Protein AF-A0A5Z9ZP86-F1 (afdb_monomer_lite)

Structure (mmCIF, N/CA/C/O backbone):
data_AF-A0A5Z9ZP86-F1
#
_entry.id   AF-A0A5Z9ZP86-F1
#
loop_
_atom_site.group_PDB
_atom_site.id
_atom_site.type_symbol
_atom_site.label_atom_id
_atom_site.label_alt_id
_atom_site.label_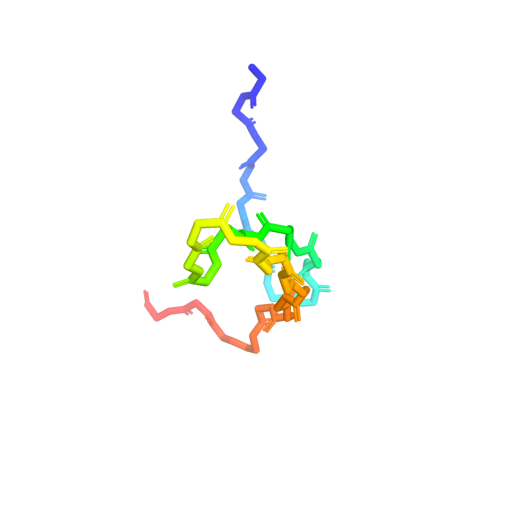comp_id
_atom_site.label_asym_id
_atom_site.label_entity_id
_atom_site.label_seq_id
_atom_site.pdbx_PDB_ins_code
_atom_site.Cartn_x
_atom_site.Cartn_y
_atom_site.Cartn_z
_atom_site.occupancy
_atom_site.B_iso_or_equiv
_atom_site.auth_seq_id
_atom_site.auth_comp_id
_atom_site.auth_asym_id
_atom_site.auth_atom_id
_atom_site.pdbx_PDB_model_num
ATOM 1 N N . MET A 1 1 ? 6.344 17.122 0.189 1.00 53.06 1 MET A N 1
ATOM 2 C CA . MET A 1 1 ? 7.278 16.037 -0.180 1.00 53.06 1 MET A CA 1
ATOM 3 C C . MET A 1 1 ? 6.663 15.256 -1.332 1.00 53.06 1 MET A C 1
ATOM 5 O O . MET A 1 1 ? 5.830 14.395 -1.093 1.00 53.06 1 MET A O 1
AT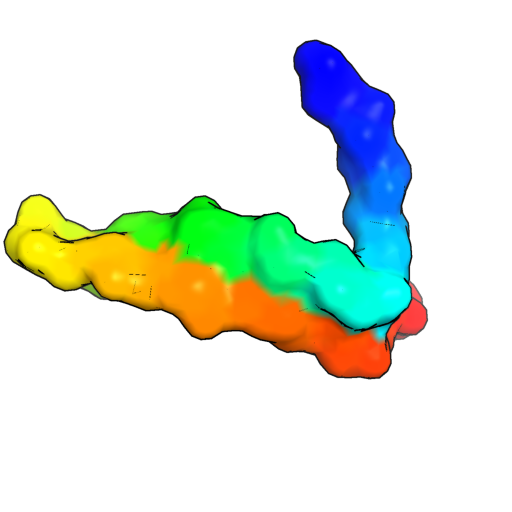OM 9 N N . LEU A 1 2 ? 6.995 15.617 -2.575 1.00 54.97 2 LEU A N 1
ATOM 10 C CA . LEU A 1 2 ? 6.570 14.855 -3.752 1.00 54.97 2 LEU A CA 1
ATOM 11 C C . LEU A 1 2 ? 7.440 13.599 -3.836 1.00 54.97 2 LEU A C 1
ATOM 13 O O . LEU A 1 2 ? 8.592 13.668 -4.258 1.00 54.97 2 LEU A O 1
ATOM 17 N N . ARG A 1 3 ? 6.922 12.459 -3.374 1.00 65.81 3 ARG A N 1
ATOM 18 C CA . ARG A 1 3 ? 7.508 11.165 -3.723 1.00 65.81 3 ARG A CA 1
ATOM 19 C C . ARG A 1 3 ? 6.901 10.734 -5.049 1.00 65.81 3 ARG A C 1
ATOM 21 O O . ARG A 1 3 ? 5.682 10.677 -5.174 1.00 65.81 3 ARG A O 1
ATOM 28 N N . PHE A 1 4 ? 7.761 10.456 -6.024 1.00 76.44 4 PHE A N 1
ATOM 29 C CA . PHE A 1 4 ? 7.348 9.717 -7.208 1.00 76.44 4 PHE A CA 1
ATOM 30 C C . PHE A 1 4 ? 6.844 8.357 -6.752 1.00 76.44 4 PHE A C 1
ATOM 32 O O . PHE A 1 4 ? 7.571 7.611 -6.099 1.00 76.44 4 PHE A O 1
ATOM 39 N N . VAL A 1 5 ? 5.588 8.100 -7.074 1.00 84.75 5 VAL A N 1
ATOM 40 C CA . VAL A 1 5 ? 4.900 6.855 -6.790 1.00 84.75 5 VAL A CA 1
ATOM 41 C C . VAL A 1 5 ? 5.510 5.763 -7.669 1.00 84.75 5 VAL A C 1
ATOM 43 O O . VAL A 1 5 ? 5.739 6.001 -8.855 1.00 84.75 5 VAL A O 1
ATOM 46 N N . LYS A 1 6 ? 5.807 4.591 -7.104 1.00 88.62 6 LYS A N 1
ATOM 47 C CA . LYS A 1 6 ? 6.370 3.439 -7.825 1.00 88.62 6 LYS A CA 1
ATOM 48 C C . LYS A 1 6 ? 5.560 2.164 -7.566 1.00 88.62 6 LYS A C 1
ATOM 50 O O . LYS A 1 6 ? 4.970 2.023 -6.492 1.00 88.62 6 LYS A O 1
ATOM 55 N N . PRO A 1 7 ? 5.548 1.196 -8.504 1.00 91.50 7 PRO A N 1
ATOM 56 C CA . PRO A 1 7 ? 5.044 -0.140 -8.211 1.00 91.50 7 PRO A CA 1
ATOM 57 C C . PRO A 1 7 ? 5.789 -0.732 -7.009 1.00 91.50 7 PRO A C 1
ATOM 59 O O . PRO A 1 7 ? 7.012 -0.637 -6.915 1.00 91.50 7 PRO A O 1
ATOM 62 N N . GLY A 1 8 ? 5.045 -1.325 -6.082 1.00 90.12 8 GLY A N 1
ATOM 63 C CA . GLY A 1 8 ? 5.546 -1.836 -4.808 1.00 90.12 8 GLY A CA 1
ATOM 64 C C . GLY A 1 8 ? 5.368 -0.882 -3.627 1.00 90.12 8 GLY A C 1
ATOM 65 O O . GLY A 1 8 ? 5.378 -1.356 -2.489 1.00 90.12 8 GLY A O 1
ATOM 66 N N . ASP A 1 9 ? 5.130 0.413 -3.864 1.00 92.25 9 ASP A N 1
ATOM 67 C CA . ASP A 1 9 ? 4.881 1.369 -2.784 1.00 92.25 9 ASP A CA 1
ATOM 68 C C . ASP A 1 9 ? 3.592 1.019 -2.028 1.00 92.25 9 ASP A C 1
ATOM 70 O O . ASP A 1 9 ? 2.564 0.676 -2.622 1.00 92.25 9 ASP A O 1
ATOM 74 N N . ILE A 1 10 ? 3.655 1.113 -0.698 1.00 93.06 10 ILE A N 1
ATOM 75 C CA . ILE A 1 10 ? 2.511 0.925 0.197 1.00 93.06 10 ILE A CA 1
ATOM 76 C C . ILE A 1 10 ? 2.013 2.298 0.642 1.00 93.06 10 ILE A C 1
ATOM 78 O O . ILE A 1 10 ? 2.801 3.130 1.093 1.00 93.06 10 ILE A O 1
ATOM 82 N N . PHE A 1 11 ? 0.705 2.522 0.551 1.00 91.62 11 PHE A N 1
ATOM 83 C CA . PHE A 1 11 ? 0.062 3.766 0.964 1.00 91.62 11 PHE A CA 1
ATOM 84 C C . PHE A 1 11 ? -1.135 3.491 1.872 1.00 91.62 11 PHE A C 1
ATOM 86 O O . PHE A 1 11 ? -1.808 2.471 1.745 1.00 91.62 11 PHE A O 1
ATOM 93 N N . CYS A 1 12 ? -1.388 4.416 2.795 1.00 93.56 12 CYS A N 1
ATOM 94 C CA . CYS A 1 12 ? -2.578 4.409 3.636 1.00 93.56 12 CYS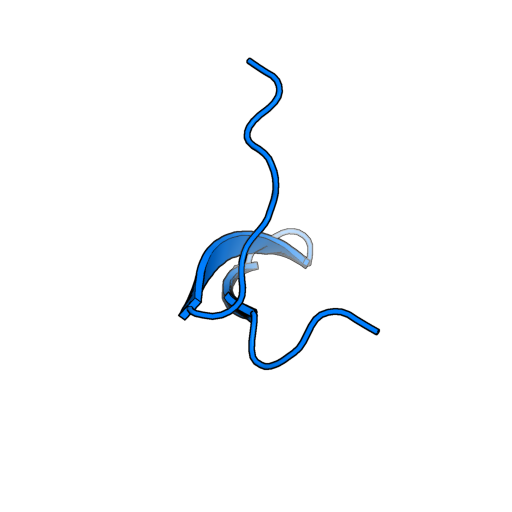 A CA 1
ATOM 95 C C . CYS A 1 12 ? -3.632 5.333 3.022 1.00 93.56 12 CYS A C 1
ATOM 97 O O . CYS A 1 12 ? -3.299 6.424 2.557 1.00 93.56 12 CYS A O 1
ATOM 99 N N . PHE A 1 13 ? -4.891 4.913 3.033 1.00 92.94 13 PHE A N 1
ATOM 100 C CA . PHE A 1 13 ? -6.019 5.735 2.618 1.00 92.94 13 PHE A CA 1
ATOM 101 C C . PHE A 1 13 ? -7.218 5.495 3.532 1.00 92.94 13 PHE A C 1
ATOM 103 O O . PHE A 1 13 ? -7.366 4.430 4.136 1.00 92.94 13 PHE A O 1
ATOM 110 N N . LYS A 1 14 ? -8.072 6.511 3.646 1.00 96.69 14 LYS A N 1
ATOM 111 C CA . LYS A 1 14 ? -9.332 6.417 4.377 1.00 96.69 14 LYS A CA 1
ATOM 112 C C . LYS A 1 14 ? -10.363 5.728 3.482 1.00 96.69 14 LYS A C 1
ATOM 114 O O . LYS A 1 14 ? -10.577 6.185 2.361 1.00 96.69 14 LYS A O 1
ATOM 119 N N . LEU A 1 15 ? -10.956 4.633 3.954 1.00 95.81 15 LEU A N 1
ATOM 120 C CA . LEU A 1 15 ? -12.012 3.914 3.234 1.00 95.81 15 LEU A CA 1
ATOM 121 C C . LEU A 1 15 ? -13.392 4.502 3.559 1.00 95.81 15 LEU A C 1
ATOM 123 O O . LEU A 1 15 ? -14.200 4.704 2.660 1.00 95.81 15 LEU A O 1
ATOM 127 N N . ASP A 1 16 ? -13.637 4.796 4.835 1.00 95.81 16 ASP A N 1
ATOM 128 C CA . ASP A 1 16 ? -14.836 5.464 5.349 1.00 95.81 16 ASP A CA 1
ATOM 129 C C . ASP A 1 16 ? -14.512 6.199 6.658 1.00 95.81 16 ASP A C 1
ATOM 131 O O . ASP A 1 16 ? -13.340 6.327 7.012 1.00 95.81 16 ASP A O 1
ATOM 135 N N . GLU A 1 17 ? -15.523 6.722 7.361 1.00 95.88 17 GLU A N 1
ATOM 136 C CA . GLU A 1 17 ? -15.334 7.558 8.552 1.00 95.88 17 GLU A CA 1
ATOM 137 C C . GLU A 1 17 ? -14.480 6.916 9.652 1.00 95.88 17 GLU A C 1
ATOM 139 O O . GLU A 1 17 ? -13.666 7.636 10.239 1.00 95.88 17 GLU A O 1
ATOM 144 N N . ASP A 1 18 ? -14.560 5.593 9.816 1.00 96.81 18 ASP A N 1
ATOM 145 C CA . ASP A 1 18 ? -13.936 4.846 10.913 1.00 96.81 18 ASP A CA 1
ATOM 146 C C . ASP A 1 18 ? -12.778 3.944 10.468 1.00 96.81 18 ASP A C 1
ATOM 148 O O . ASP A 1 18 ? -12.016 3.446 11.303 1.00 96.81 18 ASP A O 1
ATOM 152 N N . ARG A 1 19 ? -12.617 3.703 9.160 1.00 96.56 19 ARG A N 1
ATOM 153 C CA . ARG A 1 19 ? -11.654 2.720 8.649 1.00 96.56 19 ARG A CA 1
ATOM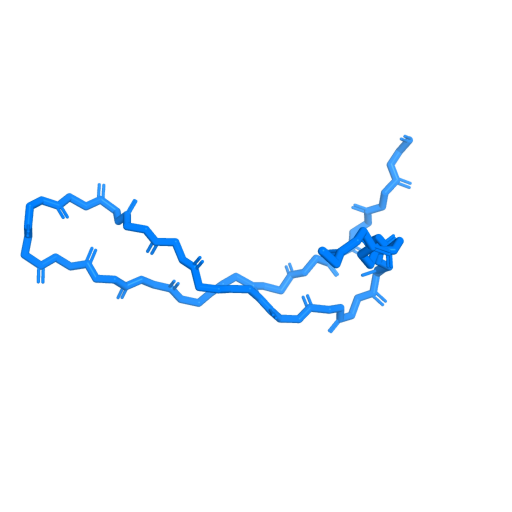 154 C C . ARG A 1 19 ? -10.588 3.336 7.759 1.00 96.56 19 ARG A C 1
ATOM 156 O O . ARG A 1 19 ? -10.858 3.997 6.756 1.00 96.56 19 ARG A O 1
ATOM 163 N N . TYR A 1 20 ? -9.348 2.991 8.087 1.00 97.31 20 TYR A N 1
ATOM 164 C CA . TYR A 1 20 ? -8.184 3.186 7.234 1.00 97.31 20 TYR A CA 1
ATOM 165 C C . TYR A 1 20 ? -7.711 1.847 6.685 1.00 97.31 20 TYR A C 1
ATOM 167 O O . TYR A 1 20 ? -7.767 0.818 7.360 1.00 97.31 20 TYR A O 1
ATOM 175 N N . CYS A 1 21 ? -7.238 1.863 5.446 1.00 96.56 21 CYS A N 1
ATOM 176 C CA . CYS A 1 21 ? -6.736 0.686 4.758 1.00 96.56 21 CYS A CA 1
ATOM 177 C C . CYS A 1 21 ? -5.368 0.968 4.148 1.00 96.56 21 CYS A C 1
ATOM 179 O O . CYS A 1 21 ? -5.021 2.109 3.841 1.00 96.56 21 CYS A O 1
ATOM 181 N N . PHE A 1 22 ? -4.603 -0.103 3.949 1.00 95.94 22 PHE A N 1
ATOM 182 C CA . PHE A 1 22 ? -3.334 -0.054 3.240 1.00 95.94 22 PHE A CA 1
ATOM 183 C C . PHE A 1 22 ? -3.498 -0.668 1.855 1.00 95.94 22 PHE A C 1
ATOM 185 O O . PHE A 1 22 ? -4.000 -1.782 1.714 1.00 95.94 22 PHE A O 1
ATOM 192 N N . GLY A 1 23 ? -3.060 0.063 0.838 1.00 93.06 23 GLY A N 1
ATOM 193 C CA . GLY A 1 23 ? -2.948 -0.418 -0.530 1.00 93.06 23 GLY A CA 1
ATOM 194 C C . GLY A 1 23 ? -1.486 -0.605 -0.909 1.00 93.06 23 GLY A C 1
ATOM 195 O O . GLY A 1 23 ? -0.615 0.114 -0.418 1.00 93.06 23 GLY A O 1
ATOM 196 N N . ARG A 1 24 ? -1.214 -1.556 -1.805 1.00 94.06 24 ARG A N 1
ATOM 197 C CA . ARG A 1 24 ? 0.065 -1.650 -2.515 1.00 94.06 24 ARG A CA 1
ATOM 198 C C . ARG A 1 24 ? -0.166 -1.296 -3.973 1.00 94.06 24 ARG A C 1
ATOM 200 O O . ARG A 1 24 ? -1.109 -1.784 -4.589 1.00 94.06 24 ARG A O 1
ATOM 207 N N . ILE A 1 25 ? 0.712 -0.479 -4.530 1.00 92.06 25 ILE A N 1
ATOM 208 C CA . ILE A 1 25 ? 0.657 -0.115 -5.942 1.00 92.06 25 ILE A CA 1
ATOM 209 C C . ILE A 1 25 ? 1.192 -1.280 -6.754 1.00 92.06 25 ILE A C 1
ATOM 211 O O . ILE A 1 25 ? 2.345 -1.669 -6.605 1.00 92.06 25 ILE A O 1
ATOM 215 N N . ILE A 1 26 ? 0.335 -1.870 -7.580 1.00 92.31 26 ILE A N 1
ATOM 216 C CA . ILE A 1 26 ? 0.680 -3.068 -8.354 1.00 92.31 26 ILE A CA 1
ATOM 217 C C . ILE A 1 26 ? 1.259 -2.686 -9.718 1.00 92.31 26 ILE A C 1
ATOM 219 O O . ILE A 1 26 ? 2.215 -3.302 -10.174 1.00 92.31 26 ILE A O 1
ATOM 223 N N . THR A 1 27 ? 0.721 -1.643 -10.347 1.00 88.81 27 THR A N 1
ATOM 224 C CA . THR A 1 27 ? 1.201 -1.119 -11.627 1.00 88.81 27 THR A CA 1
ATOM 225 C C . THR A 1 27 ? 0.940 0.383 -11.714 1.00 88.81 27 THR A C 1
ATOM 227 O O . THR A 1 27 ? 0.02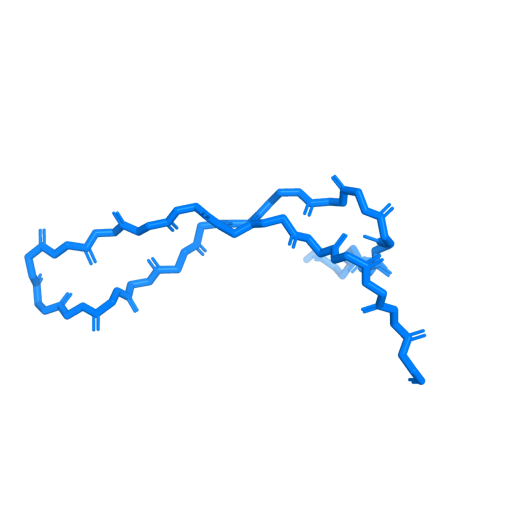1 0.889 -11.067 1.00 88.81 27 THR A O 1
ATOM 230 N N . LEU A 1 28 ? 1.755 1.083 -12.499 1.00 79.94 28 LEU A N 1
ATOM 231 C CA . LEU A 1 28 ? 1.513 2.455 -12.937 1.00 79.94 28 LEU A CA 1
ATOM 232 C C . LEU A 1 28 ? 1.409 2.393 -14.456 1.00 79.94 28 LEU A C 1
ATOM 234 O O . LEU A 1 28 ? 2.307 1.852 -15.101 1.00 79.94 28 LEU A O 1
ATOM 238 N N . MET A 1 29 ? 0.27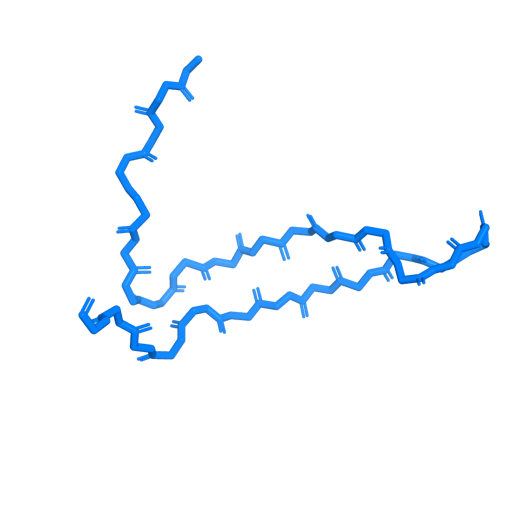7 2.848 -14.981 1.00 70.12 29 MET A N 1
ATOM 239 C CA . MET A 1 29 ? -0.047 2.811 -16.405 1.00 70.12 29 MET A CA 1
ATOM 240 C C . MET A 1 29 ? 0.299 4.142 -17.064 1.00 70.12 29 MET A C 1
ATOM 242 O O . MET A 1 29 ? 0.169 5.177 -16.368 1.00 70.12 29 MET A O 1
#

Radius of gyration: 10.91 Å; chains: 1; bounding box: 23×19×27 Å

pLDDT: mean 87.81, std 12.02, range [53.06, 97.31]

Sequence (29 aa):
MLRFVKPGDIFCFKLDEDRYCFGRIITLM

Organism: Salmonella hadar (NCBI:txid149385)

InterPro domains:
  IPR029278 Immunity protein 26 [PF15428] (6-27)

Foldseek 3Di:
DDDDDDQQDKDWDAPDDPDIDIDGRHDDD

Secondary structure (DSSP, 8-state):
--PPP-TT-EEEEE-SSS-EEEEE-----